Protein AF-A0ABD0Q5M1-F1 (afdb_monomer)

Foldseek 3Di:
DDDDDDDDDPAFKDWDWDQDPVVNGIDIKIFSDGPDDVVVCCVPPVVRIDD

Mean predicted aligned error: 3.06 Å

Secondary structure (DSSP, 8-state):
---------S---EEEEEEETTTTEEEEEEES--SS-HHHHHHH-GGG-B-

Nearest PDB structures (foldseek):
  8z02-assembly1_B  TM=9.786E-01  e=1.012E-05  Homo sapiens
  1jll-assembly1_B  TM=9.409E-01  e=1.506E-03  Escherichia coli
  2nu6-assembly1_B  TM=9.401E-01  e=2.703E-03  Escherichia coli
  6pfn-assembly2_D  TM=9.119E-01  e=2.885E-03  Francisella tularensis subsp. tularensis SCHU S4
  6mgg-assembly1_B  TM=9.036E-01  e=2.885E-03  Francisella tularensis subsp. tularensis SCHU S4

Sequence (51 aa):
VMVAEALDISRETYFAILMDRSCNGPVMVGSPQGGVDIEEVAATTPELIFK

pLDDT: mean 95.74, std 2.11, range [85.94, 97.75]

Structure (mmCIF, N/CA/C/O backbone):
data_AF-A0ABD0Q5M1-F1
#
_entry.id   AF-A0ABD0Q5M1-F1
#
loop_
_atom_site.group_PDB
_atom_site.id
_atom_site.type_symbol
_atom_site.label_atom_id
_atom_site.label_alt_id
_atom_site.label_comp_id
_atom_site.label_asym_id
_atom_site.label_entity_id
_atom_site.label_seq_id
_atom_site.pdbx_PDB_ins_code
_atom_site.Cartn_x
_atom_site.Cartn_y
_atom_site.Cartn_z
_atom_site.occupancy
_atom_site.B_iso_or_equiv
_atom_site.auth_seq_id
_atom_site.auth_comp_id
_atom_site.auth_asym_id
_atom_site.auth_atom_id
_atom_site.pdbx_PDB_model_num
ATOM 1 N N . VAL A 1 1 ? 22.107 3.560 -13.794 1.00 85.94 1 VAL A N 1
ATOM 2 C CA . VAL A 1 1 ? 20.761 3.594 -14.411 1.00 85.94 1 VAL A CA 1
ATOM 3 C C . VAL A 1 1 ? 20.179 2.196 -14.359 1.00 85.94 1 VAL A C 1
ATOM 5 O O . VAL A 1 1 ? 20.887 1.269 -14.730 1.00 85.94 1 VAL A O 1
ATOM 8 N N . MET A 1 2 ? 18.958 2.040 -13.840 1.00 94.81 2 MET A N 1
ATOM 9 C CA . MET A 1 2 ? 18.208 0.786 -13.966 1.00 94.81 2 MET A CA 1
ATOM 10 C C . MET A 1 2 ? 17.575 0.761 -15.361 1.00 94.81 2 MET A C 1
ATOM 12 O O . MET A 1 2 ? 17.013 1.767 -15.784 1.00 94.81 2 MET A O 1
ATOM 16 N N . VAL A 1 3 ? 17.706 -0.353 -16.079 1.00 95.44 3 VAL A N 1
ATOM 17 C CA . VAL A 1 3 ? 17.098 -0.570 -17.399 1.00 95.44 3 VAL A CA 1
ATOM 18 C C . VAL A 1 3 ? 16.302 -1.864 -17.304 1.00 95.44 3 VAL A C 1
ATOM 20 O O . VAL A 1 3 ? 16.863 -2.889 -16.923 1.00 95.44 3 VAL A O 1
ATOM 23 N N . ALA A 1 4 ? 15.006 -1.798 -17.590 1.00 97.12 4 ALA A N 1
ATOM 24 C CA . ALA A 1 4 ? 14.067 -2.900 -17.421 1.00 97.12 4 ALA A CA 1
ATOM 25 C C . ALA A 1 4 ? 13.027 -2.899 -18.550 1.00 97.12 4 ALA A C 1
ATOM 27 O O . ALA A 1 4 ? 12.873 -1.905 -19.262 1.00 97.12 4 ALA A O 1
ATOM 28 N N . GLU A 1 5 ? 12.336 -4.024 -18.707 1.00 97.50 5 GLU A N 1
ATOM 29 C CA . GLU A 1 5 ? 11.196 -4.159 -19.612 1.00 97.50 5 GLU A CA 1
ATOM 30 C C . GLU A 1 5 ? 10.006 -3.319 -19.124 1.00 97.50 5 GLU A C 1
ATOM 32 O O . GLU A 1 5 ? 9.754 -3.225 -17.921 1.00 97.50 5 GLU A O 1
ATOM 37 N N . ALA A 1 6 ? 9.273 -2.710 -20.060 1.00 97.19 6 ALA A N 1
ATOM 38 C CA . ALA A 1 6 ? 8.018 -2.033 -19.759 1.00 97.19 6 ALA A CA 1
ATOM 39 C C . ALA A 1 6 ? 6.887 -3.066 -19.678 1.00 97.19 6 ALA A C 1
ATOM 41 O O . ALA A 1 6 ? 6.660 -3.807 -20.632 1.00 97.19 6 ALA A O 1
ATOM 42 N N . LEU A 1 7 ? 6.184 -3.097 -18.546 1.00 97.31 7 LEU A N 1
ATOM 43 C CA . LEU A 1 7 ? 5.042 -3.979 -18.318 1.00 97.31 7 LEU A CA 1
ATOM 44 C C . LEU A 1 7 ? 3.762 -3.153 -18.183 1.00 97.31 7 LEU A C 1
ATOM 46 O O . LEU A 1 7 ? 3.757 -2.124 -17.505 1.00 97.31 7 LEU A O 1
ATOM 50 N N . ASP A 1 8 ? 2.675 -3.634 -18.783 1.00 97.50 8 ASP A N 1
ATOM 51 C CA . ASP A 1 8 ? 1.356 -3.023 -18.636 1.00 97.50 8 ASP A CA 1
ATOM 52 C C . ASP A 1 8 ? 0.756 -3.360 -17.266 1.00 97.50 8 ASP A C 1
ATOM 54 O O . ASP A 1 8 ? 0.573 -4.527 -16.904 1.00 97.50 8 ASP A O 1
ATOM 58 N N . ILE A 1 9 ? 0.408 -2.327 -16.502 1.00 96.19 9 ILE A N 1
ATOM 59 C CA . ILE A 1 9 ? -0.213 -2.479 -15.187 1.00 96.19 9 ILE A CA 1
ATOM 60 C C . ILE A 1 9 ? -1.730 -2.397 -15.355 1.00 96.19 9 ILE A C 1
ATOM 62 O O . ILE A 1 9 ? -2.293 -1.330 -15.582 1.00 96.19 9 ILE A O 1
ATOM 66 N N . SER A 1 10 ? -2.406 -3.542 -15.245 1.00 97.31 10 SER A N 1
ATOM 67 C CA . SER A 1 10 ? -3.869 -3.619 -15.395 1.00 97.31 10 SER A CA 1
ATOM 68 C C . SER A 1 10 ? -4.642 -3.076 -14.189 1.00 97.31 10 SER A C 1
ATOM 70 O O . SER A 1 10 ? -5.768 -2.603 -14.343 1.00 97.31 10 SER A O 1
ATOM 72 N N . ARG A 1 11 ? -4.063 -3.159 -12.984 1.00 96.19 11 ARG A N 1
ATOM 73 C CA . ARG A 1 11 ? -4.632 -2.629 -11.741 1.00 96.19 11 ARG A CA 1
ATOM 74 C C . ARG A 1 11 ? -3.539 -2.429 -10.699 1.00 96.19 11 ARG A C 1
ATOM 76 O O . ARG A 1 11 ? -2.669 -3.284 -10.556 1.00 96.19 11 ARG A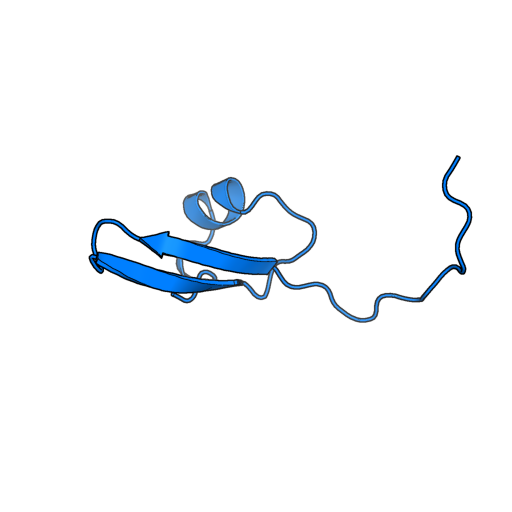 O 1
ATOM 83 N N . GLU A 1 12 ? -3.654 -1.364 -9.917 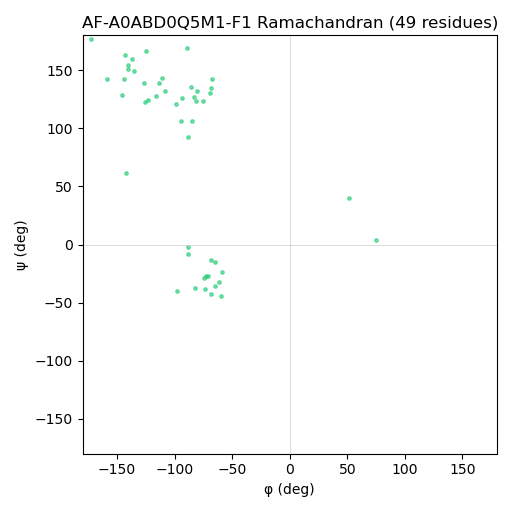1.00 97.31 12 GLU A N 1
ATOM 84 C CA . GLU A 1 12 ? -2.758 -1.066 -8.801 1.00 97.31 12 GLU A CA 1
ATOM 85 C C . GLU A 1 12 ? -3.479 -1.224 -7.463 1.00 97.31 12 GLU A C 1
ATOM 87 O O . GLU A 1 12 ? -4.656 -0.896 -7.331 1.00 97.31 12 GLU A O 1
ATOM 92 N N . THR A 1 13 ? -2.762 -1.726 -6.461 1.00 97.00 13 THR A N 1
ATOM 93 C CA . THR A 1 13 ? -3.234 -1.832 -5.075 1.00 97.00 13 THR A CA 1
ATOM 94 C C . THR A 1 13 ? -2.104 -1.488 -4.122 1.00 97.00 13 THR A C 1
ATOM 96 O O . THR A 1 13 ? -0.943 -1.757 -4.428 1.00 97.00 13 THR A O 1
ATOM 99 N N . TYR A 1 14 ? -2.438 -0.960 -2.951 1.00 96.69 14 TYR A N 1
ATOM 100 C CA . TYR A 1 14 ? -1.483 -0.800 -1.865 1.00 96.69 14 TYR A CA 1
ATOM 101 C C . TYR A 1 14 ? -1.399 -2.089 -1.046 1.00 96.69 14 TYR A C 1
ATOM 103 O O . TYR A 1 14 ? -2.429 -2.672 -0.694 1.00 96.69 14 TYR A O 1
ATOM 111 N N . PHE A 1 15 ? -0.182 -2.517 -0.717 1.00 96.88 15 PHE A N 1
ATOM 112 C CA . PHE A 1 15 ? 0.061 -3.631 0.192 1.00 96.88 15 PHE A CA 1
ATOM 113 C C . PHE A 1 15 ? 1.324 -3.378 1.013 1.00 96.88 15 PHE A C 1
ATOM 115 O O . PHE A 1 15 ? 2.386 -3.094 0.459 1.00 96.88 15 PHE A O 1
ATOM 122 N N . ALA A 1 16 ? 1.213 -3.517 2.329 1.00 96.75 16 ALA A N 1
ATOM 123 C CA . ALA A 1 16 ? 2.318 -3.378 3.260 1.00 96.75 16 ALA A CA 1
ATOM 124 C C . ALA A 1 16 ? 2.224 -4.419 4.375 1.00 96.75 16 ALA A C 1
ATOM 126 O O . ALA A 1 16 ? 1.146 -4.884 4.740 1.00 96.75 16 ALA A O 1
ATOM 127 N N . ILE A 1 17 ? 3.376 -4.755 4.948 1.00 96.94 17 ILE A N 1
ATOM 128 C CA . ILE A 1 17 ? 3.466 -5.529 6.182 1.00 96.94 17 ILE A CA 1
ATOM 129 C C . ILE A 1 17 ? 4.269 -4.690 7.162 1.00 96.94 17 ILE A C 1
ATOM 131 O O . ILE A 1 17 ? 5.392 -4.287 6.860 1.00 96.94 17 ILE A O 1
ATOM 135 N N . LEU A 1 18 ? 3.694 -4.423 8.329 1.00 95.94 18 LEU A N 1
ATOM 136 C CA . LEU A 1 18 ? 4.341 -3.645 9.379 1.00 95.94 18 LEU A CA 1
ATOM 137 C C . LEU A 1 18 ? 4.129 -4.277 10.749 1.00 95.94 18 LEU A C 1
ATOM 139 O O . LEU A 1 18 ? 3.218 -5.070 10.953 1.00 95.94 18 LEU A O 1
ATOM 143 N N . MET A 1 19 ? 4.985 -3.916 11.699 1.00 96.81 19 MET A N 1
ATOM 144 C CA . MET A 1 19 ? 4.800 -4.288 13.099 1.00 96.81 19 MET A CA 1
ATOM 145 C C . MET A 1 19 ? 3.872 -3.270 13.756 1.00 96.81 19 MET A C 1
ATOM 147 O O . MET A 1 19 ? 4.287 -2.141 14.027 1.00 96.81 19 MET A O 1
ATOM 151 N N . ASP A 1 20 ? 2.628 -3.664 14.012 1.00 96.56 20 ASP A N 1
ATOM 152 C CA . ASP A 1 20 ? 1.672 -2.812 14.706 1.00 96.56 20 ASP A CA 1
ATOM 153 C C . ASP A 1 20 ? 1.881 -2.917 16.221 1.00 96.56 20 ASP A C 1
ATOM 155 O O . ASP A 1 20 ? 1.891 -4.002 16.813 1.00 96.56 20 ASP A O 1
ATOM 159 N N . ARG A 1 21 ? 2.036 -1.759 16.863 1.00 96.00 21 ARG A N 1
ATOM 160 C CA . ARG A 1 21 ? 2.170 -1.640 18.318 1.00 96.00 21 ARG A CA 1
ATOM 161 C C . ARG A 1 21 ? 0.856 -1.933 19.038 1.00 96.00 21 ARG A C 1
ATOM 163 O O . ARG A 1 21 ? 0.893 -2.384 20.176 1.00 96.00 21 ARG A O 1
ATOM 170 N N . SER A 1 22 ? -0.291 -1.706 18.400 1.00 94.94 22 SER A N 1
ATOM 171 C CA . SER A 1 22 ? -1.602 -2.025 18.974 1.00 94.94 22 SER A CA 1
ATOM 172 C C . SER A 1 22 ? -1.868 -3.531 18.983 1.00 94.94 22 SER A C 1
ATOM 174 O O . SER A 1 22 ? -2.387 -4.053 19.969 1.00 94.94 22 SER A O 1
ATOM 176 N N . CYS A 1 23 ? -1.453 -4.243 17.931 1.00 93.25 23 CYS A N 1
ATOM 177 C CA . CYS A 1 23 ? -1.570 -5.701 17.839 1.00 93.25 23 CYS A CA 1
ATOM 178 C C . CYS A 1 23 ? -0.370 -6.461 18.436 1.00 93.25 23 CYS A C 1
ATOM 180 O O . CYS A 1 23 ? -0.440 -7.680 18.570 1.0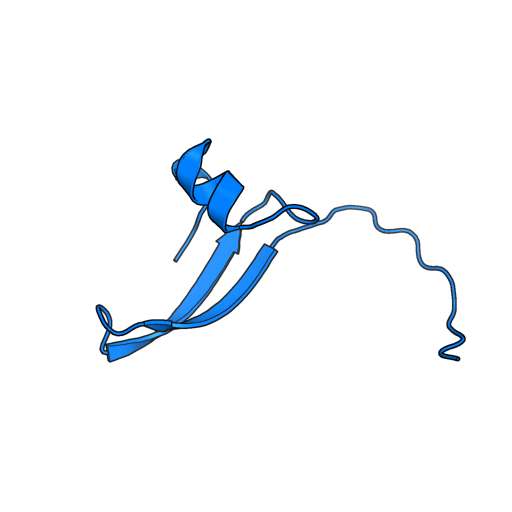0 93.25 23 CYS A O 1
ATOM 182 N N . ASN A 1 24 ? 0.712 -5.765 18.812 1.00 95.75 24 ASN A N 1
ATOM 183 C CA . ASN A 1 24 ? 1.973 -6.344 19.298 1.00 95.75 24 ASN A CA 1
ATOM 184 C C . ASN A 1 24 ? 2.540 -7.432 18.369 1.00 95.75 24 ASN A C 1
ATOM 186 O O . ASN A 1 24 ? 3.046 -8.460 18.822 1.00 95.75 24 ASN A O 1
ATOM 190 N N . GLY A 1 25 ? 2.447 -7.215 17.058 1.00 96.12 25 GLY A N 1
ATOM 191 C CA . GLY A 1 25 ? 2.797 -8.229 16.072 1.00 96.12 25 GLY A CA 1
ATOM 192 C C . GLY A 1 25 ? 2.777 -7.712 14.635 1.00 96.12 25 GLY A C 1
ATOM 193 O O . GLY A 1 25 ? 2.455 -6.544 14.402 1.00 96.12 25 GLY A O 1
ATOM 194 N N . PRO A 1 26 ? 3.147 -8.566 13.667 1.00 97.44 26 PRO A N 1
ATOM 195 C CA . PRO A 1 26 ? 3.064 -8.231 12.254 1.00 97.44 26 PRO A CA 1
ATOM 196 C C . PRO A 1 26 ? 1.600 -8.128 11.811 1.00 97.44 26 PRO A C 1
ATOM 198 O O . PRO A 1 26 ? 0.789 -9.002 12.113 1.00 97.44 26 PRO A O 1
ATOM 201 N N . VAL A 1 27 ? 1.286 -7.073 11.065 1.00 97.38 27 VAL A N 1
ATOM 202 C CA . VAL A 1 27 ? -0.026 -6.790 10.480 1.00 97.38 27 VAL A CA 1
ATOM 203 C C . VAL A 1 27 ? 0.143 -6.561 8.984 1.00 97.38 27 VAL A C 1
ATOM 205 O O . VAL A 1 27 ? 1.103 -5.922 8.545 1.00 97.38 27 VAL A O 1
ATOM 208 N N . MET A 1 28 ? -0.789 -7.105 8.206 1.00 97.75 28 MET A N 1
ATOM 209 C CA . MET A 1 28 ? -0.886 -6.867 6.770 1.00 97.75 28 MET A CA 1
ATOM 210 C C . MET A 1 28 ? -1.856 -5.720 6.545 1.00 97.75 28 MET A C 1
ATOM 212 O O . MET A 1 28 ? -2.986 -5.793 7.001 1.00 97.75 28 MET A O 1
ATOM 216 N N . VAL A 1 29 ? -1.435 -4.690 5.824 1.00 96.62 29 VAL A N 1
ATOM 217 C CA . VAL A 1 29 ? -2.281 -3.551 5.473 1.00 96.62 29 VAL A CA 1
ATOM 218 C C . VAL A 1 29 ? -2.456 -3.509 3.965 1.00 96.62 29 VAL A C 1
ATOM 220 O O . VAL A 1 29 ? -1.476 -3.545 3.224 1.00 96.62 29 VAL A O 1
ATOM 223 N N . GLY A 1 30 ? -3.701 -3.439 3.505 1.00 97.25 30 GLY A N 1
ATOM 224 C CA . GLY A 1 30 ? -4.038 -3.410 2.088 1.00 97.25 30 GLY A CA 1
ATOM 225 C C . GLY A 1 30 ? -5.084 -2.355 1.752 1.00 97.25 30 GLY A C 1
ATOM 226 O O . GLY A 1 30 ? -5.960 -2.066 2.562 1.00 97.25 30 GLY A O 1
ATOM 227 N N . SER A 1 31 ? -5.012 -1.809 0.538 1.00 97.19 31 SER A N 1
ATOM 228 C CA . SER A 1 31 ? -6.057 -0.950 -0.029 1.00 97.19 31 SER A CA 1
ATOM 229 C C . SER A 1 31 ? -6.204 -1.184 -1.540 1.00 97.19 31 SER A C 1
ATOM 231 O O . SER A 1 31 ? -5.202 -1.387 -2.234 1.00 97.19 31 SER A O 1
ATOM 233 N N . PRO A 1 32 ? -7.436 -1.159 -2.090 1.00 96.75 32 PRO A N 1
ATOM 234 C CA . PRO A 1 32 ? -7.670 -1.213 -3.527 1.00 96.75 32 PRO A CA 1
ATOM 235 C C . PRO A 1 32 ? -7.206 0.059 -4.250 1.00 96.75 32 PRO A C 1
ATOM 237 O O . PRO A 1 32 ? -7.116 0.034 -5.472 1.00 96.75 32 PRO A O 1
ATOM 240 N N . GLN A 1 33 ? -6.911 1.145 -3.528 1.00 94.06 33 GLN A N 1
ATOM 241 C CA . GLN A 1 33 ? -6.278 2.342 -4.077 1.00 94.06 33 GLN A CA 1
ATOM 242 C C . GLN A 1 33 ? -4.755 2.194 -4.017 1.00 94.06 33 GLN A C 1
ATOM 244 O O . GLN A 1 33 ? -4.124 2.478 -3.001 1.00 94.06 33 GLN A O 1
ATOM 249 N N . GLY A 1 34 ? -4.170 1.690 -5.105 1.00 92.25 34 GLY A N 1
ATOM 250 C CA . GLY A 1 34 ? -2.724 1.730 -5.329 1.00 92.25 34 GLY A CA 1
ATOM 251 C C . GLY A 1 34 ? -2.280 3.006 -6.046 1.00 92.25 34 GLY A C 1
ATOM 252 O O . GLY A 1 34 ? -3.107 3.766 -6.540 1.00 92.25 34 GLY A O 1
ATOM 253 N N . GLY A 1 35 ? -0.965 3.230 -6.096 1.00 93.31 35 GLY A N 1
ATOM 254 C CA . GLY A 1 35 ? -0.367 4.356 -6.830 1.00 93.31 35 GLY A CA 1
ATOM 255 C C . GLY A 1 35 ? -0.513 5.730 -6.159 1.00 93.31 35 GLY A C 1
ATOM 256 O O . GLY A 1 35 ? -0.079 6.728 -6.728 1.00 93.31 35 GLY A O 1
ATOM 257 N N . VAL A 1 36 ? -1.089 5.789 -4.954 1.00 93.81 36 VAL A N 1
ATOM 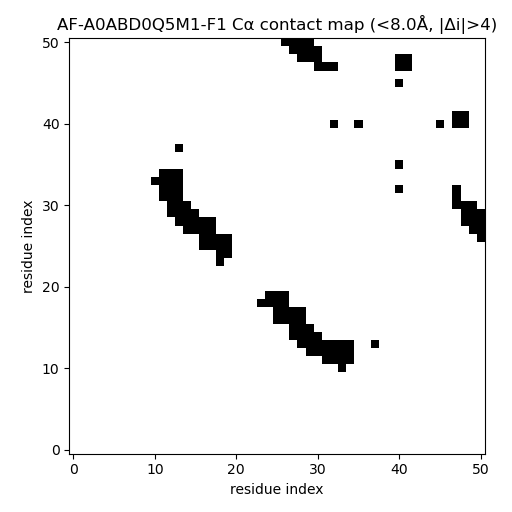258 C CA . VAL A 1 36 ? -1.295 7.010 -4.155 1.00 93.81 36 VAL A CA 1
ATOM 259 C C . VAL A 1 36 ? -0.685 6.868 -2.759 1.00 93.81 36 VAL A C 1
ATOM 261 O O . VAL A 1 36 ? -0.328 5.764 -2.342 1.00 93.81 36 VAL A O 1
ATOM 264 N N . ASP A 1 37 ? -0.567 7.986 -2.043 1.00 95.44 37 ASP A N 1
ATOM 265 C CA . ASP A 1 37 ? -0.075 8.010 -0.664 1.00 95.44 37 ASP A CA 1
ATOM 266 C C . ASP A 1 37 ? -1.087 7.356 0.288 1.00 95.44 37 ASP A C 1
ATOM 268 O O . ASP A 1 37 ? -2.282 7.666 0.247 1.00 95.44 37 ASP A O 1
ATOM 272 N N . ILE A 1 38 ? -0.643 6.432 1.145 1.00 94.81 38 ILE A N 1
ATOM 273 C CA . ILE A 1 38 ? -1.578 5.657 1.980 1.00 94.81 38 ILE A CA 1
ATOM 274 C C . ILE A 1 38 ? -2.173 6.509 3.107 1.00 94.81 38 ILE A C 1
ATOM 276 O O . ILE A 1 38 ? -3.301 6.277 3.542 1.00 94.81 38 ILE A O 1
ATOM 280 N N . GLU A 1 39 ? -1.448 7.535 3.546 1.00 94.88 39 GLU A N 1
ATOM 281 C CA . GLU A 1 39 ? -1.884 8.533 4.514 1.00 94.88 39 GLU A CA 1
ATOM 282 C C . GLU A 1 39 ? -3.052 9.374 3.972 1.00 94.88 39 GLU A C 1
ATOM 284 O O . GLU A 1 39 ? -3.975 9.701 4.722 1.00 94.88 39 GLU A O 1
ATOM 289 N N . GLU A 1 40 ? -3.065 9.672 2.669 1.00 96.31 40 GLU A N 1
ATOM 290 C CA . GLU A 1 40 ? -4.175 10.373 2.013 1.00 96.31 40 GLU A CA 1
ATOM 291 C C . GLU A 1 40 ? -5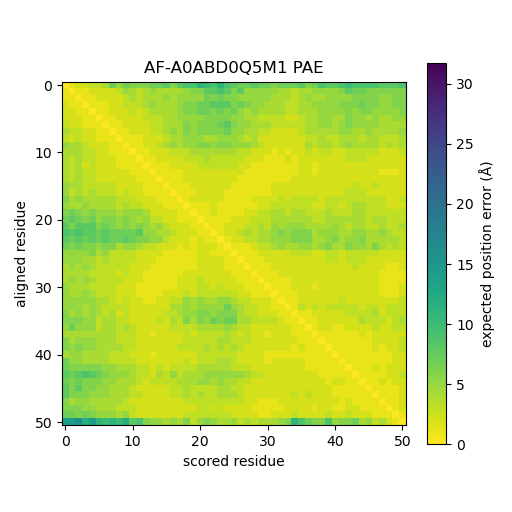.435 9.501 1.961 1.00 96.31 40 GLU A C 1
ATOM 293 O O . GLU A 1 40 ? -6.532 9.974 2.280 1.00 96.31 40 GLU A O 1
ATOM 298 N N . VAL A 1 41 ? -5.289 8.212 1.638 1.00 95.44 41 VAL A N 1
ATOM 299 C CA . VAL A 1 41 ? -6.398 7.242 1.681 1.00 95.44 41 VAL A CA 1
ATOM 300 C C . VAL A 1 41 ? -6.964 7.153 3.098 1.00 95.44 41 VAL A C 1
ATOM 302 O O . VAL A 1 41 ? -8.176 7.227 3.288 1.00 95.44 41 VAL A O 1
ATOM 305 N N . ALA A 1 42 ? -6.099 7.088 4.114 1.00 95.50 42 ALA A N 1
ATOM 306 C CA . ALA A 1 42 ? -6.517 7.037 5.513 1.00 95.50 42 ALA A CA 1
ATOM 307 C C . ALA A 1 42 ? -7.302 8.284 5.956 1.00 95.50 42 ALA A C 1
ATOM 309 O O . ALA A 1 42 ? -8.181 8.181 6.812 1.00 95.50 42 ALA A O 1
ATOM 310 N N . ALA A 1 43 ? -6.993 9.455 5.390 1.00 96.62 43 ALA A N 1
ATOM 311 C CA . ALA A 1 43 ? -7.667 10.710 5.707 1.00 96.62 43 ALA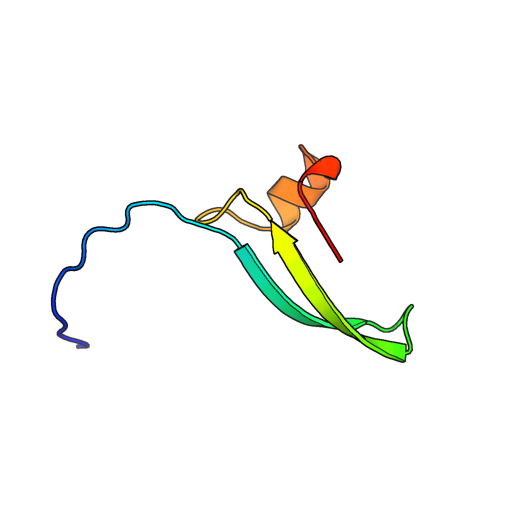 A CA 1
ATOM 312 C C . ALA A 1 43 ? -8.993 10.897 4.949 1.00 96.62 43 ALA A C 1
ATOM 314 O O . ALA A 1 43 ? -9.940 11.455 5.503 1.00 96.62 43 ALA A O 1
ATOM 315 N N . THR A 1 44 ? -9.058 10.466 3.687 1.00 96.56 44 THR A N 1
ATOM 316 C CA . THR A 1 44 ? -10.186 10.748 2.782 1.00 96.56 44 THR A CA 1
ATOM 317 C C . THR A 1 44 ? -11.203 9.614 2.701 1.00 96.56 44 THR A C 1
ATOM 319 O O . THR A 1 44 ? -12.403 9.879 2.659 1.00 96.56 44 THR A O 1
ATOM 322 N N . THR A 1 45 ? -10.731 8.367 2.677 1.00 95.81 45 THR A N 1
ATOM 323 C CA . THR A 1 45 ? -11.524 7.147 2.451 1.00 95.81 45 THR A CA 1
ATOM 324 C C . THR A 1 45 ? -11.017 6.002 3.345 1.00 95.81 45 THR A C 1
ATOM 326 O O . THR A 1 45 ? -10.553 4.964 2.859 1.00 95.81 45 THR A O 1
ATOM 329 N N . PRO A 1 46 ? -11.071 6.165 4.683 1.00 95.62 46 PRO A N 1
ATOM 330 C CA . PRO A 1 46 ? -10.530 5.187 5.631 1.00 95.62 46 PRO A CA 1
ATOM 331 C C . PRO A 1 46 ? -11.152 3.788 5.501 1.00 95.62 46 PRO A C 1
ATOM 333 O O . PRO A 1 46 ? -10.524 2.799 5.873 1.00 95.62 46 PRO A O 1
ATOM 336 N N . GLU A 1 47 ? -12.367 3.682 4.962 1.00 96.81 47 GLU A N 1
ATOM 337 C CA . GLU A 1 47 ? -13.062 2.424 4.687 1.00 96.8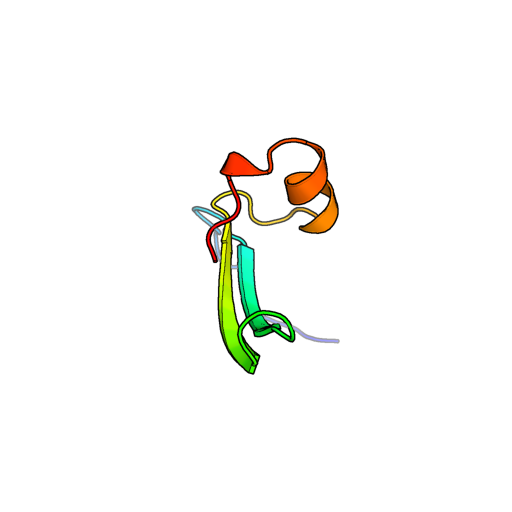1 47 GLU A CA 1
ATOM 338 C C . GLU A 1 47 ? -12.382 1.552 3.622 1.00 96.81 47 GLU A C 1
ATOM 340 O O . GLU A 1 47 ? -12.694 0.366 3.514 1.00 96.81 47 GLU A O 1
ATOM 345 N N . LEU A 1 48 ? -11.454 2.117 2.844 1.00 96.19 48 LEU A N 1
ATOM 346 C CA . LEU A 1 48 ? -10.677 1.392 1.840 1.00 96.19 48 LEU A CA 1
ATOM 347 C C . LEU A 1 48 ? -9.395 0.769 2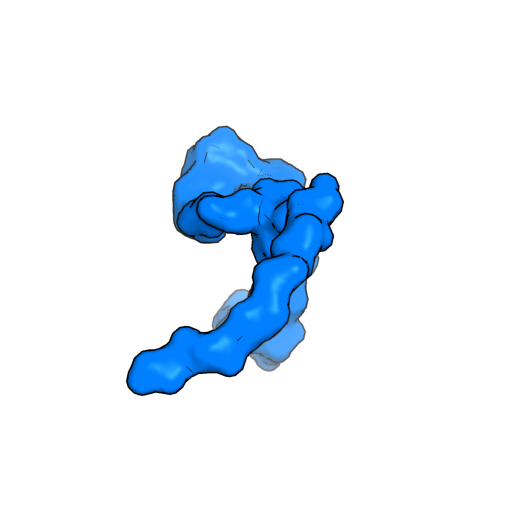.413 1.00 96.19 48 LEU A C 1
ATOM 349 O O . LEU A 1 48 ? -8.689 0.079 1.681 1.00 96.19 48 LEU A O 1
ATOM 353 N N . ILE A 1 49 ? -9.092 0.965 3.701 1.00 96.00 49 ILE A N 1
ATOM 354 C CA . ILE A 1 49 ? -7.927 0.364 4.361 1.00 96.00 49 ILE A CA 1
ATOM 355 C C . ILE A 1 49 ? -8.338 -0.880 5.148 1.00 96.00 49 ILE A C 1
ATOM 357 O O . ILE A 1 49 ? -9.107 -0.820 6.108 1.00 96.00 49 ILE A O 1
ATOM 3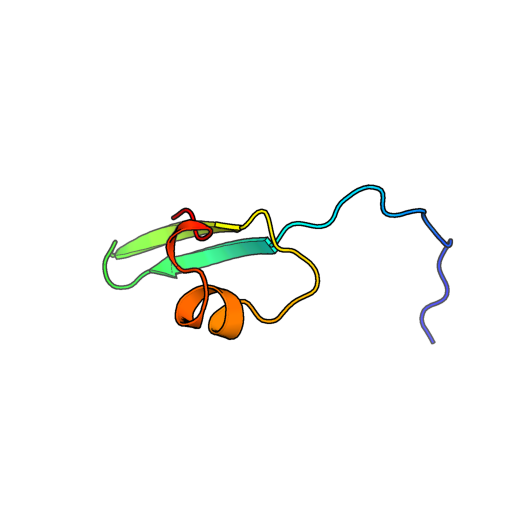61 N N . PHE A 1 50 ? -7.739 -2.009 4.780 1.00 94.75 50 PHE A N 1
ATOM 362 C CA . PHE A 1 50 ? -7.920 -3.309 5.417 1.00 94.75 50 PHE A CA 1
ATOM 363 C C . PHE A 1 50 ? -6.660 -3.674 6.198 1.00 94.75 50 PHE A C 1
ATOM 365 O O . PHE A 1 50 ? -5.558 -3.539 5.669 1.00 94.75 50 PHE A O 1
ATOM 372 N N . LYS A 1 51 ? -6.824 -4.115 7.446 1.00 88.69 51 LYS A N 1
ATOM 373 C CA . LYS A 1 51 ? -5.749 -4.458 8.383 1.00 88.69 51 LYS A CA 1
ATOM 374 C C . LYS A 1 51 ? -6.085 -5.722 9.162 1.00 88.69 51 LYS A C 1
ATOM 376 O O . LYS A 1 51 ? -7.292 -5.907 9.439 1.00 88.69 51 LYS A O 1
#

Organism: Cirrhinus mrigala (NCBI:txid683832)

InterPro domains:
  IPR013650 ATP-grasp fold, succinyl-CoA synthetase-type [PF08442] (1-51)

Solvent-accessible surface area (backbone atoms only — not comparable to full-atom values): 3402 Å² total; per-residue (Å²): 133,91,84,80,86,91,76,88,78,91,76,58,57,36,76,50,76,48,76,36,80,90,74,73,38,82,41,56,37,36,25,75,68,29,98,61,64,68,68,57,41,57,72,76,45,48,89,52,60,45,110

Radius of gyration: 14.1 Å; Cα contacts (8 Å, |Δi|>4): 62; chains: 1; bounding box: 34×19×39 Å